Protein AF-A0A956ML57-F1 (afdb_monomer_lite)

Foldseek 3Di:
DDWDQDPVGIDDDDDQADPAAQWAAWDADPVRWIWIDHQQQFIWIADPVPGIDDTDPDGDGWDSPDPTGPHYDDD

pLDDT: mean 96.38, std 2.17, range [83.31, 98.5]

Sequence (75 aa):
MRTVETDAGRTVVEPLASGLVHPWGMALLPDGRLLVTERAGRLRVWSADAGLSEPVPGIPEVWANGQGGLLDVAL

Radius of gyration: 14.36 Å; chains: 1; bounding box: 30×31×32 Å

Secondary structure (DSSP, 8-state):
-EEEEETTEEEEE-------SSEEEEEE-TTS-EEEEETTTEEEEEETTTEEPSPPTTPPP---STT-SS-----

Structure (mmCIF, N/CA/C/O backbone):
data_AF-A0A956ML57-F1
#
_entry.id   AF-A0A956ML57-F1
#
loop_
_atom_site.group_PDB
_atom_site.id
_atom_site.type_symbol
_atom_site.label_atom_id
_atom_site.label_alt_id
_atom_site.label_comp_id
_atom_site.label_asym_id
_atom_site.label_entity_id
_atom_site.label_seq_id
_atom_site.pdbx_PDB_ins_code
_atom_site.Cartn_x
_atom_site.Cartn_y
_atom_site.Cartn_z
_atom_site.occupancy
_atom_site.B_iso_or_equiv
_atom_site.auth_seq_id
_atom_site.auth_comp_id
_atom_site.auth_asym_id
_atom_site.auth_atom_id
_atom_site.pdbx_PDB_model_num
ATOM 1 N N . MET A 1 1 ? -3.225 9.927 15.831 1.00 83.31 1 MET A N 1
ATOM 2 C CA . MET A 1 1 ? -4.554 10.362 15.344 1.00 83.31 1 MET A CA 1
ATOM 3 C C . MET A 1 1 ? -4.630 11.881 15.323 1.00 83.31 1 MET A C 1
ATOM 5 O O . MET A 1 1 ? -4.144 12.508 16.258 1.00 83.31 1 MET A O 1
ATOM 9 N N . ARG A 1 2 ? -5.198 12.475 14.270 1.00 94.06 2 ARG A N 1
ATOM 10 C CA . ARG A 1 2 ? -5.478 13.917 14.186 1.00 94.06 2 ARG A CA 1
ATOM 11 C C . ARG A 1 2 ? -6.881 14.159 13.648 1.00 94.06 2 ARG A C 1
ATOM 13 O O . ARG A 1 2 ? -7.343 13.410 12.793 1.00 94.06 2 ARG A O 1
ATOM 20 N N . THR A 1 3 ? -7.515 15.228 14.101 1.00 96.56 3 THR A N 1
ATOM 21 C CA . THR A 1 3 ? -8.802 15.672 13.566 1.00 96.56 3 THR A CA 1
ATOM 22 C C . THR A 1 3 ? -8.584 16.513 12.310 1.00 96.56 3 THR 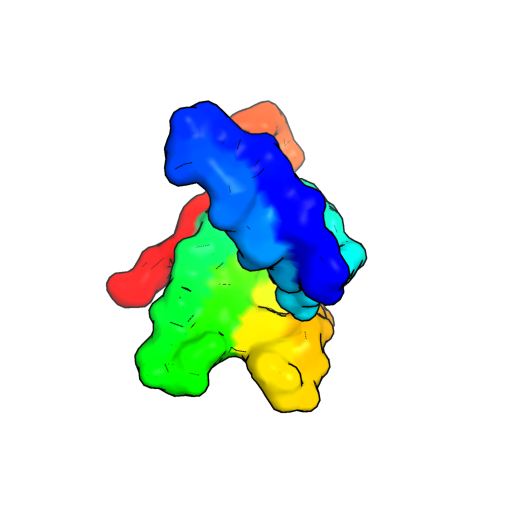A C 1
ATOM 24 O O . THR A 1 3 ? -7.710 17.378 12.294 1.00 96.56 3 THR A O 1
ATOM 27 N N . VAL A 1 4 ? -9.363 16.255 11.262 1.00 97.12 4 VAL A N 1
ATOM 28 C CA . VAL A 1 4 ? -9.333 16.969 9.981 1.00 97.12 4 VAL A CA 1
ATOM 29 C C . VAL A 1 4 ? -10.749 17.437 9.653 1.00 97.12 4 VAL A C 1
ATOM 31 O O . VAL A 1 4 ? -11.700 16.666 9.782 1.00 97.12 4 VAL A O 1
ATOM 34 N N . GLU A 1 5 ? -10.883 18.697 9.245 1.00 97.44 5 GLU A N 1
ATOM 35 C CA . GLU A 1 5 ? -12.133 19.219 8.690 1.00 97.44 5 GLU A CA 1
ATOM 36 C C . GLU A 1 5 ? -12.200 18.899 7.197 1.00 97.44 5 GLU A C 1
ATOM 38 O O . GLU A 1 5 ? -11.220 19.067 6.469 1.00 97.44 5 GLU A O 1
ATOM 43 N N . THR A 1 6 ? -13.357 18.424 6.751 1.00 95.62 6 THR A N 1
ATOM 44 C CA . THR A 1 6 ? -13.657 18.129 5.346 1.00 95.62 6 THR A CA 1
ATOM 45 C C . THR A 1 6 ? -14.999 18.755 4.978 1.00 95.62 6 THR A C 1
ATOM 47 O O . THR A 1 6 ? -15.778 19.098 5.868 1.00 95.62 6 THR A O 1
ATOM 50 N N . ASP A 1 7 ? -15.323 18.842 3.688 1.00 97.06 7 ASP A N 1
ATOM 51 C CA . ASP A 1 7 ? -16.646 19.314 3.243 1.00 97.06 7 ASP A CA 1
ATOM 52 C C . ASP A 1 7 ? -17.796 18.430 3.771 1.00 97.06 7 ASP A C 1
ATOM 54 O O . ASP A 1 7 ? -18.929 18.888 3.908 1.00 97.06 7 ASP A O 1
ATOM 58 N N . ALA A 1 8 ? -17.503 17.170 4.119 1.00 95.44 8 ALA A N 1
ATOM 59 C CA . ALA A 1 8 ? -18.438 16.227 4.733 1.00 95.44 8 ALA A CA 1
ATOM 60 C C . ALA A 1 8 ? -18.485 16.316 6.274 1.00 95.44 8 ALA A C 1
ATOM 62 O O . ALA A 1 8 ? -19.189 15.540 6.921 1.00 95.44 8 ALA A O 1
ATOM 63 N N . GLY A 1 9 ? -17.738 17.248 6.871 1.00 97.06 9 GLY A N 1
ATOM 64 C CA . GLY A 1 9 ? -17.625 17.444 8.311 1.00 97.06 9 GLY A CA 1
ATOM 65 C C . GLY A 1 9 ? -16.309 16.941 8.901 1.00 97.06 9 GLY A C 1
ATOM 66 O O . GLY A 1 9 ? -15.326 16.662 8.206 1.00 97.06 9 GLY A O 1
ATOM 67 N N . ARG A 1 10 ? -16.294 16.856 10.230 1.00 97.50 10 ARG A N 1
ATOM 68 C CA . ARG A 1 10 ? -15.104 16.561 11.024 1.00 97.50 10 ARG A CA 1
ATOM 69 C C . ARG A 1 10 ? -14.829 15.062 11.077 1.00 97.50 10 ARG A C 1
ATOM 71 O O . ARG A 1 1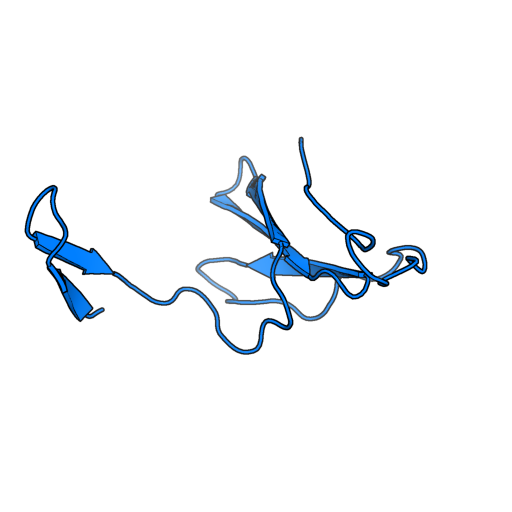0 ? -15.699 14.291 11.473 1.00 97.50 10 ARG A O 1
ATOM 78 N N . THR A 1 11 ? -13.598 14.660 10.774 1.00 97.44 11 THR A N 1
ATOM 79 C CA . THR A 1 11 ? -13.162 13.259 10.855 1.00 97.44 11 THR A CA 1
ATOM 80 C C . THR A 1 11 ? -11.830 13.107 11.585 1.00 97.44 11 THR A C 1
ATOM 82 O O . THR A 1 11 ? -11.063 14.063 11.707 1.00 97.44 11 THR A O 1
ATOM 85 N N . VAL A 1 12 ? -11.548 11.906 12.090 1.00 96.88 12 VAL A N 1
ATOM 86 C CA . VAL A 1 12 ? -10.273 11.556 12.726 1.00 96.88 12 VAL A CA 1
ATOM 87 C C . VAL A 1 12 ? -9.479 10.680 11.770 1.00 96.88 12 VAL A C 1
ATOM 89 O O . VAL A 1 12 ? -9.976 9.674 11.278 1.00 96.88 12 VAL A O 1
ATOM 92 N N . VAL A 1 13 ? -8.230 11.060 11.521 1.00 96.25 13 VAL A N 1
ATOM 93 C CA . VAL A 1 13 ? -7.317 10.342 10.631 1.00 96.25 13 VAL A CA 1
ATOM 94 C C . VAL A 1 13 ? -6.132 9.814 11.427 1.00 96.25 13 VAL A C 1
ATOM 96 O O . VAL A 1 13 ? -5.544 10.517 12.259 1.00 96.25 13 VAL A O 1
ATOM 99 N N . GLU A 1 14 ? -5.747 8.577 11.142 1.00 94.56 14 GLU A N 1
ATOM 100 C CA . GLU A 1 14 ? -4.563 7.930 11.688 1.00 94.56 14 GLU A CA 1
ATOM 101 C C . GLU A 1 14 ? -3.606 7.529 10.558 1.00 94.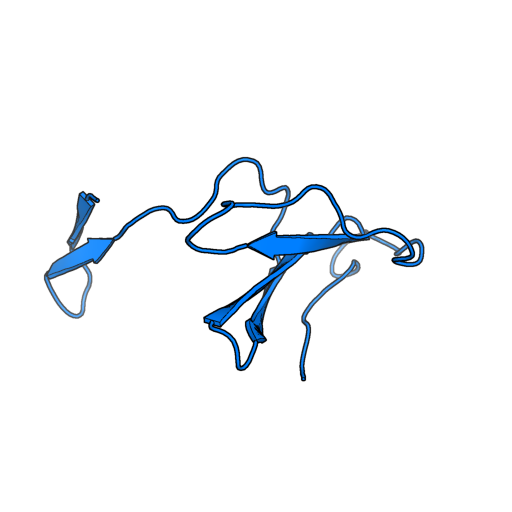56 14 GLU A C 1
ATOM 103 O O . GLU A 1 14 ? -4.020 6.834 9.631 1.00 94.56 14 GLU A O 1
ATOM 108 N N . PRO A 1 15 ? -2.332 7.959 10.596 1.00 93.94 15 PRO A N 1
ATOM 109 C CA . PRO A 1 15 ? -1.322 7.425 9.692 1.00 93.94 15 PRO A CA 1
ATOM 110 C C . PRO A 1 15 ? -1.049 5.955 10.024 1.00 93.94 15 PRO A C 1
ATOM 112 O O . PRO A 1 15 ? -0.557 5.659 11.109 1.00 93.94 15 PRO A O 1
ATOM 115 N N . LEU A 1 16 ? -1.334 5.051 9.085 1.00 94.06 16 LEU A N 1
ATOM 116 C CA . LEU A 1 16 ? -1.042 3.621 9.246 1.00 94.06 16 LEU A CA 1
ATOM 117 C C . LEU A 1 16 ? 0.432 3.296 8.968 1.00 94.06 16 LEU A C 1
ATOM 119 O O . LEU A 1 16 ? 1.032 2.453 9.630 1.00 94.06 16 LEU A O 1
ATOM 123 N N . ALA A 1 17 ? 1.027 3.976 7.987 1.00 95.19 17 ALA A N 1
ATOM 124 C CA . ALA A 1 17 ? 2.400 3.754 7.556 1.00 95.19 17 ALA A CA 1
ATOM 125 C C . ALA A 1 17 ? 3.061 5.058 7.093 1.00 95.19 17 ALA A C 1
ATOM 127 O O . ALA A 1 17 ? 2.394 6.004 6.667 1.00 95.19 17 ALA A O 1
ATOM 128 N N . SER A 1 18 ? 4.390 5.086 7.143 1.00 94.56 18 SER A N 1
ATOM 129 C CA . SER A 1 18 ? 5.240 6.138 6.583 1.00 94.56 18 SER A CA 1
ATOM 130 C C . SER A 1 18 ? 6.383 5.505 5.778 1.00 94.56 18 SER A C 1
ATOM 132 O O . SER A 1 18 ? 6.529 4.285 5.749 1.00 94.56 18 SER A O 1
ATOM 134 N N . GLY A 1 19 ? 7.169 6.315 5.061 1.00 93.81 19 GLY A N 1
ATOM 135 C CA . GLY A 1 19 ? 8.308 5.817 4.273 1.00 93.81 19 GLY A CA 1
ATOM 136 C C . GLY A 1 19 ? 7.943 5.122 2.952 1.00 93.81 19 GLY A C 1
ATOM 137 O O . GLY A 1 19 ? 8.822 4.576 2.289 1.00 93.81 19 GLY A O 1
ATOM 138 N N . LEU A 1 20 ? 6.668 5.162 2.551 1.00 96.94 20 LEU A N 1
ATOM 139 C CA . LEU A 1 20 ? 6.230 4.784 1.207 1.00 96.94 20 LEU A CA 1
ATOM 140 C C . LEU A 1 20 ? 6.740 5.798 0.174 1.00 96.94 20 LEU A C 1
ATOM 142 O O . LEU A 1 20 ? 6.731 7.008 0.399 1.00 96.94 20 LEU A O 1
ATOM 146 N N . VAL A 1 21 ? 7.143 5.304 -0.986 1.00 95.44 21 VAL A N 1
ATOM 147 C CA . VAL A 1 21 ? 7.718 6.064 -2.091 1.00 95.44 21 VAL A CA 1
ATOM 148 C C . VAL A 1 21 ? 6.779 5.969 -3.283 1.00 95.44 21 VAL A C 1
ATOM 150 O O . VAL A 1 21 ? 6.792 4.992 -4.027 1.00 95.44 21 VAL A O 1
ATOM 153 N N . HIS A 1 22 ? 5.999 7.027 -3.497 1.00 96.19 22 HIS A N 1
ATOM 154 C CA . HIS A 1 22 ? 4.963 7.075 -4.535 1.00 96.19 22 HIS A CA 1
ATOM 155 C C . HIS A 1 22 ? 3.977 5.890 -4.431 1.00 96.19 22 HIS A C 1
ATOM 157 O O . HIS A 1 22 ? 3.899 5.092 -5.372 1.00 96.19 22 HIS A O 1
ATOM 163 N N . PRO A 1 23 ? 3.257 5.739 -3.298 1.00 97.06 23 PRO A N 1
ATOM 164 C CA . PRO A 1 23 ? 2.205 4.730 -3.191 1.00 97.06 23 PRO A CA 1
ATOM 165 C C . PRO A 1 23 ? 1.132 4.967 -4.264 1.00 97.06 23 PRO A C 1
ATOM 167 O O . PRO A 1 23 ? 0.806 6.120 -4.555 1.00 97.06 23 PRO A O 1
ATOM 170 N N . TRP A 1 24 ? 0.620 3.891 -4.864 1.00 97.19 24 TRP A N 1
ATOM 171 C CA . TRP A 1 24 ? -0.293 3.948 -6.007 1.00 97.19 24 TRP A CA 1
ATOM 172 C C . TRP A 1 24 ? -1.615 3.227 -5.740 1.00 97.19 24 TRP A C 1
ATOM 174 O O . TRP A 1 24 ? -2.657 3.871 -5.666 1.00 97.19 24 TRP A O 1
ATOM 184 N N . GLY A 1 25 ? -1.573 1.904 -5.603 1.00 97.25 25 GLY A N 1
ATOM 185 C CA . GLY A 1 25 ? -2.735 1.045 -5.398 1.00 97.25 25 GLY A CA 1
ATOM 186 C C . GLY A 1 25 ? -2.761 0.426 -4.010 1.00 97.25 25 GLY A C 1
ATOM 187 O O . GLY A 1 25 ? -1.729 0.321 -3.336 1.00 97.25 25 GLY A O 1
ATOM 188 N N . MET A 1 26 ? -3.953 0.011 -3.587 1.00 97.75 26 MET A N 1
ATOM 189 C CA . MET A 1 26 ? -4.166 -0.648 -2.303 1.00 97.75 26 MET A CA 1
ATOM 190 C C . MET A 1 26 ? -5.270 -1.701 -2.394 1.00 97.75 26 MET A C 1
ATOM 192 O O . MET A 1 26 ? -6.338 -1.423 -2.930 1.00 97.75 26 MET A O 1
ATOM 196 N N . ALA A 1 27 ? -5.049 -2.867 -1.783 1.00 98.38 27 ALA A N 1
ATOM 197 C CA . ALA A 1 27 ? -6.064 -3.913 -1.659 1.00 98.38 27 ALA A CA 1
ATOM 198 C C . ALA A 1 27 ? -6.071 -4.514 -0.250 1.00 98.38 27 ALA A C 1
ATOM 200 O O . ALA A 1 27 ? -5.026 -4.896 0.280 1.00 98.38 27 ALA A O 1
ATOM 201 N N . LEU A 1 28 ? -7.255 -4.604 0.358 1.00 97.56 28 LEU A N 1
ATOM 202 C CA . LEU A 1 28 ? -7.449 -5.259 1.652 1.00 97.56 28 LEU A CA 1
ATOM 203 C C . LEU A 1 28 ? -7.514 -6.773 1.464 1.00 97.56 28 LEU A C 1
ATOM 205 O O . LEU A 1 28 ? -8.348 -7.269 0.711 1.00 97.56 28 LEU A O 1
ATOM 209 N N . LEU A 1 29 ? -6.660 -7.501 2.176 1.00 97.81 29 LEU A N 1
ATOM 210 C CA . LEU A 1 29 ? -6.701 -8.956 2.238 1.00 97.81 29 LEU A CA 1
ATOM 211 C C . LEU A 1 29 ? -7.810 -9.429 3.200 1.00 97.81 29 LEU A C 1
ATOM 213 O O . LEU A 1 29 ? -8.142 -8.714 4.151 1.00 97.81 29 LEU A O 1
ATOM 217 N N . PRO A 1 30 ? -8.353 -10.651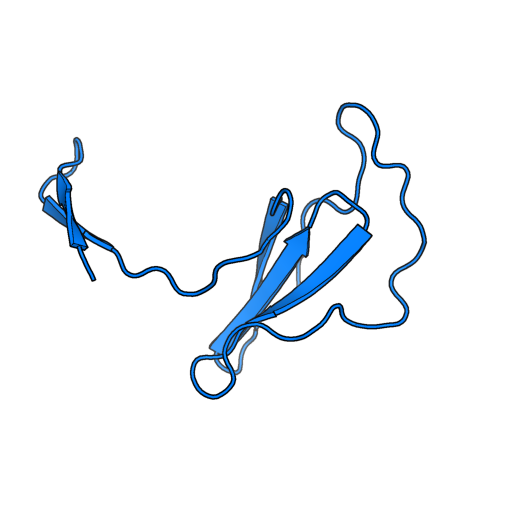 3.021 1.00 97.50 30 PRO A N 1
ATOM 218 C CA . PRO A 1 30 ? -9.405 -11.193 3.892 1.00 97.50 30 PRO A CA 1
ATOM 219 C C . PRO A 1 30 ? -9.025 -11.307 5.376 1.00 97.50 30 PRO A C 1
ATOM 221 O O . PRO A 1 30 ? -9.903 -11.360 6.231 1.00 97.50 30 PRO A O 1
ATOM 224 N N . ASP A 1 31 ? -7.727 -11.352 5.684 1.00 96.62 31 ASP A N 1
ATOM 225 C CA . ASP A 1 31 ? -7.189 -11.419 7.047 1.00 96.62 31 ASP A CA 1
ATOM 226 C C . ASP A 1 31 ? -6.921 -10.036 7.671 1.00 96.62 31 ASP A C 1
ATOM 228 O O . ASP A 1 31 ? -6.347 -9.943 8.754 1.00 96.62 31 ASP A O 1
ATOM 232 N N . GLY A 1 32 ? -7.340 -8.955 7.003 1.00 95.88 32 GLY A N 1
ATOM 233 C CA . GLY A 1 32 ? -7.213 -7.583 7.494 1.00 95.88 32 GLY A CA 1
ATOM 234 C C . GLY A 1 32 ? -5.870 -6.917 7.193 1.00 95.88 32 GLY A C 1
ATOM 235 O O . GLY A 1 32 ? -5.686 -5.748 7.536 1.00 95.88 32 GLY A O 1
ATOM 236 N N . ARG A 1 33 ? -4.935 -7.609 6.530 1.00 98.06 33 ARG A N 1
ATOM 237 C CA . ARG A 1 33 ? -3.712 -6.979 6.011 1.00 98.06 33 ARG A CA 1
ATOM 238 C C . ARG A 1 33 ? -4.020 -6.099 4.801 1.00 98.06 33 ARG A C 1
ATOM 240 O O . ARG A 1 33 ? -5.008 -6.299 4.098 1.00 98.06 33 ARG A O 1
ATOM 247 N N . LEU A 1 34 ? -3.143 -5.139 4.528 1.00 98.00 34 LEU A N 1
ATOM 248 C CA . LEU A 1 34 ? -3.254 -4.223 3.395 1.00 98.00 34 LEU A CA 1
ATOM 249 C C . LEU A 1 34 ? -2.070 -4.422 2.447 1.00 98.00 34 LEU A C 1
ATOM 251 O O . LEU A 1 34 ? -0.918 -4.268 2.849 1.00 98.00 34 LEU A O 1
ATOM 255 N N . LEU A 1 35 ? -2.347 -4.730 1.185 1.00 98.38 35 LEU A N 1
ATOM 256 C CA . LEU A 1 35 ? -1.368 -4.606 0.111 1.00 98.38 35 LEU A CA 1
ATOM 257 C C . LEU A 1 35 ? -1.255 -3.140 -0.296 1.00 98.38 35 LEU A C 1
ATOM 259 O O . LEU A 1 35 ? -2.273 -2.469 -0.446 1.00 98.38 35 LEU A O 1
ATOM 263 N N . VAL A 1 36 ? -0.032 -2.664 -0.513 1.00 98.50 36 VAL A N 1
ATOM 264 C CA . VAL A 1 36 ? 0.246 -1.324 -1.042 1.00 98.50 36 VAL A CA 1
ATOM 265 C C . VAL A 1 36 ? 1.267 -1.443 -2.162 1.00 98.50 36 VAL A C 1
ATOM 267 O O . VAL A 1 36 ? 2.363 -1.962 -1.944 1.00 98.50 36 VAL A O 1
ATOM 270 N N . THR A 1 37 ? 0.943 -0.956 -3.355 1.00 98.50 37 THR A N 1
ATOM 271 C CA . THR A 1 37 ? 1.918 -0.850 -4.446 1.00 98.50 37 THR A CA 1
ATOM 272 C C . THR A 1 37 ? 2.601 0.512 -4.417 1.00 98.50 37 THR A C 1
ATOM 274 O O . THR A 1 37 ? 1.988 1.544 -4.156 1.00 98.50 37 THR A O 1
ATOM 277 N N . GLU A 1 38 ? 3.899 0.527 -4.686 1.00 98.19 38 GLU A N 1
ATOM 278 C CA . GLU A 1 38 ? 4.707 1.719 -4.902 1.00 98.19 38 GLU A CA 1
ATOM 279 C C . GLU A 1 38 ? 5.077 1.768 -6.387 1.00 98.19 38 GLU A C 1
ATOM 281 O O . GLU A 1 38 ? 5.615 0.795 -6.930 1.00 98.19 38 GLU A O 1
ATOM 286 N N . ARG A 1 39 ? 4.857 2.917 -7.038 1.00 97.50 39 ARG A N 1
ATOM 287 C CA . ARG A 1 39 ? 5.004 3.093 -8.497 1.00 97.50 39 ARG A CA 1
ATOM 288 C C . ARG A 1 39 ? 6.332 2.572 -9.052 1.00 97.50 39 ARG A C 1
ATOM 290 O O . ARG A 1 39 ? 6.385 2.082 -10.175 1.00 97.50 39 ARG A O 1
ATOM 297 N N . ALA A 1 40 ? 7.395 2.663 -8.255 1.00 96.56 40 ALA A N 1
ATOM 298 C CA . ALA A 1 40 ? 8.745 2.221 -8.599 1.00 96.56 40 ALA A CA 1
ATOM 299 C C . ALA A 1 40 ? 8.925 0.690 -8.705 1.00 96.56 40 ALA A C 1
ATOM 301 O O . ALA A 1 40 ? 10.055 0.247 -8.879 1.00 96.56 40 ALA A O 1
ATOM 302 N N . GLY A 1 41 ? 7.867 -0.118 -8.577 1.00 97.62 41 GLY A N 1
ATOM 303 C CA . GLY A 1 41 ? 7.969 -1.577 -8.701 1.00 97.62 41 GLY A CA 1
ATOM 304 C C . GLY A 1 41 ? 8.080 -2.315 -7.375 1.00 97.62 41 GLY A C 1
ATOM 305 O O . GLY A 1 41 ? 8.667 -3.389 -7.331 1.00 97.62 41 GLY A O 1
ATOM 306 N N . ARG A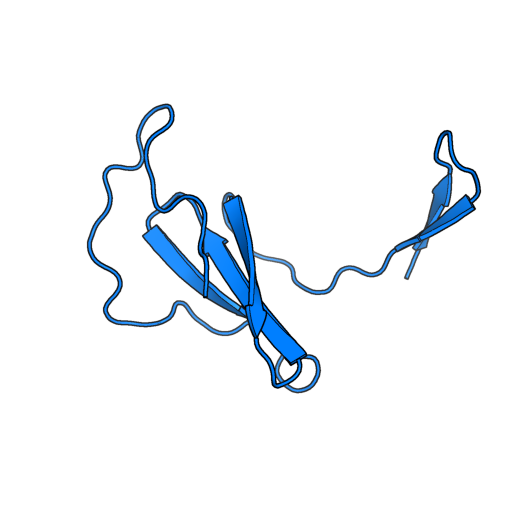 1 42 ? 7.560 -1.751 -6.278 1.00 98.12 42 ARG A N 1
ATOM 307 C CA . ARG A 1 42 ? 7.577 -2.421 -4.967 1.00 98.12 42 ARG A CA 1
ATOM 308 C C . ARG A 1 42 ? 6.164 -2.717 -4.501 1.00 98.12 42 ARG A C 1
ATOM 310 O O . ARG A 1 42 ? 5.308 -1.843 -4.535 1.00 98.12 42 ARG A O 1
ATOM 317 N N . LEU A 1 43 ? 5.943 -3.934 -4.024 1.00 98.38 43 LEU A N 1
ATOM 318 C CA . LEU A 1 43 ? 4.750 -4.301 -3.271 1.00 98.38 43 LEU A CA 1
ATOM 319 C C . LEU A 1 43 ? 5.114 -4.336 -1.787 1.00 98.38 43 LEU A C 1
ATOM 321 O O . LEU A 1 43 ? 6.158 -4.872 -1.417 1.00 98.38 43 LEU A O 1
ATOM 325 N N . ARG A 1 44 ? 4.264 -3.768 -0.939 1.00 98.31 44 ARG A N 1
ATOM 326 C CA . ARG A 1 44 ? 4.408 -3.752 0.518 1.00 98.31 44 ARG A CA 1
ATOM 327 C C . ARG A 1 44 ? 3.182 -4.388 1.149 1.00 98.31 44 ARG A C 1
ATOM 329 O O . ARG A 1 44 ? 2.087 -4.310 0.593 1.00 98.31 44 ARG A O 1
ATOM 336 N N . VAL A 1 45 ? 3.366 -4.980 2.321 1.00 98.25 45 VAL A N 1
ATOM 337 C CA . VAL A 1 45 ? 2.269 -5.461 3.157 1.00 98.25 45 VAL A CA 1
ATOM 338 C C . VAL A 1 45 ? 2.267 -4.644 4.433 1.00 98.25 45 VAL A C 1
ATOM 340 O O . VAL A 1 45 ? 3.288 -4.531 5.103 1.00 98.25 45 VAL A O 1
ATOM 343 N N . TRP A 1 46 ? 1.123 -4.070 4.769 1.00 98.38 46 TRP A N 1
ATOM 344 C CA . TRP A 1 46 ? 0.893 -3.470 6.069 1.00 98.38 46 TRP A CA 1
ATOM 345 C C . TRP A 1 46 ? -0.025 -4.357 6.909 1.00 98.38 46 TRP A C 1
ATOM 347 O O . TRP A 1 4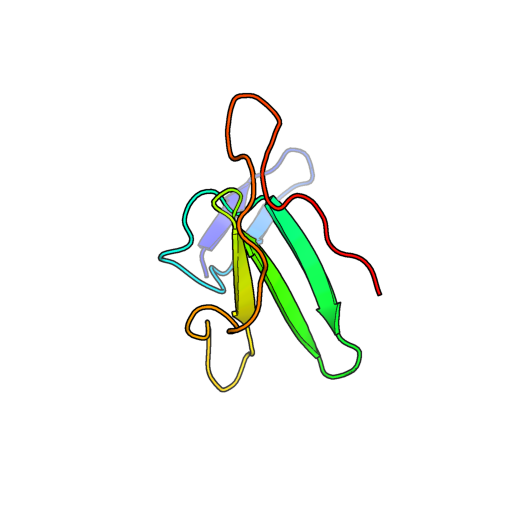6 ? -0.941 -5.001 6.391 1.00 98.38 46 TRP A O 1
ATOM 357 N N . SER A 1 47 ? 0.222 -4.378 8.212 1.00 97.81 47 SER A N 1
ATOM 358 C CA . SER A 1 47 ? -0.594 -5.075 9.204 1.00 97.81 47 SER A CA 1
ATOM 359 C C . SER A 1 47 ? -0.627 -4.282 10.510 1.00 97.81 47 SER A C 1
ATOM 361 O O . SER A 1 47 ? 0.297 -3.520 10.796 1.00 97.81 47 SER A O 1
ATOM 363 N N . ALA A 1 48 ? -1.683 -4.449 11.306 1.00 95.69 48 ALA A N 1
ATOM 364 C CA . ALA A 1 48 ? -1.824 -3.731 12.573 1.00 95.69 48 ALA A CA 1
ATOM 365 C C . ALA A 1 48 ? -0.799 -4.177 13.635 1.00 95.69 48 ALA A C 1
ATOM 367 O O . ALA A 1 48 ? -0.451 -3.397 14.516 1.00 95.69 48 ALA A O 1
ATOM 368 N N . ASP A 1 49 ? -0.321 -5.419 13.554 1.00 96.00 49 ASP A N 1
ATOM 369 C CA . ASP A 1 49 ? 0.618 -6.037 14.491 1.00 96.00 49 ASP A CA 1
ATOM 370 C C . ASP A 1 49 ? 2.086 -5.778 14.129 1.00 96.00 49 ASP A C 1
ATOM 372 O O . ASP A 1 49 ? 2.895 -5.547 15.027 1.00 96.00 49 ASP A O 1
ATOM 376 N N . ALA A 1 50 ? 2.436 -5.780 12.837 1.00 96.25 50 ALA A N 1
ATOM 377 C CA . ALA A 1 50 ? 3.826 -5.629 12.392 1.00 96.25 50 ALA A CA 1
ATOM 378 C C . ALA A 1 50 ? 4.126 -4.306 11.664 1.00 96.25 50 ALA A C 1
ATOM 380 O O . ALA A 1 50 ? 5.286 -4.012 11.374 1.00 96.25 50 ALA A O 1
ATOM 381 N N . GLY A 1 51 ? 3.113 -3.490 11.362 1.00 96.81 51 GLY A N 1
ATOM 382 C CA . GLY A 1 51 ? 3.280 -2.273 10.572 1.00 96.81 51 GLY A CA 1
ATOM 383 C C . GLY A 1 51 ? 3.606 -2.572 9.107 1.00 96.81 51 GLY A C 1
ATOM 384 O O . GLY A 1 51 ? 3.125 -3.557 8.544 1.00 96.81 51 GLY A O 1
ATOM 385 N N . LEU A 1 52 ? 4.385 -1.691 8.467 1.00 98.00 52 LEU A N 1
ATOM 386 C CA . LEU A 1 52 ? 4.755 -1.801 7.052 1.00 98.00 52 LEU A CA 1
ATOM 387 C C . LEU A 1 52 ? 5.966 -2.729 6.872 1.00 98.00 52 LEU A C 1
ATOM 389 O O . LEU A 1 52 ? 7.032 -2.472 7.425 1.00 98.00 52 LEU A O 1
ATOM 393 N N . SER A 1 53 ? 5.821 -3.764 6.048 1.00 97.94 53 SER A N 1
ATOM 394 C CA . SER A 1 53 ? 6.888 -4.713 5.719 1.00 97.94 53 SER A CA 1
ATOM 395 C C . SER A 1 53 ? 8.005 -4.078 4.889 1.00 97.94 53 SER A C 1
ATOM 397 O O . SER A 1 53 ? 7.813 -3.032 4.272 1.00 97.94 53 SER A O 1
ATOM 399 N N . GLU A 1 54 ? 9.139 -4.763 4.747 1.00 97.62 54 GLU A N 1
ATOM 400 C CA . GLU A 1 54 ? 10.051 -4.555 3.611 1.00 97.62 54 GLU A CA 1
ATOM 401 C C . GLU A 1 54 ? 9.360 -4.882 2.267 1.00 97.62 54 GLU A C 1
ATOM 403 O O . GLU A 1 54 ? 8.288 -5.506 2.265 1.00 97.62 54 GLU A O 1
ATOM 408 N N . PRO A 1 55 ? 9.917 -4.462 1.114 1.00 97.81 55 PRO A N 1
ATOM 409 C CA . PRO A 1 55 ? 9.402 -4.857 -0.193 1.00 97.81 55 PRO A CA 1
ATOM 410 C C . PRO A 1 55 ? 9.272 -6.374 -0.334 1.00 97.81 55 PRO A C 1
ATOM 412 O O . PRO A 1 55 ? 10.210 -7.122 -0.055 1.00 97.81 55 PRO A O 1
ATOM 415 N N . VAL A 1 56 ? 8.106 -6.823 -0.797 1.00 97.81 56 VAL A N 1
ATOM 416 C CA . VAL A 1 56 ? 7.862 -8.226 -1.129 1.00 97.81 56 VAL A CA 1
ATOM 417 C C . VAL A 1 56 ? 8.814 -8.629 -2.264 1.00 97.81 56 VAL A C 1
ATOM 419 O O . VAL A 1 56 ? 8.876 -7.926 -3.278 1.00 97.81 56 VAL A O 1
ATOM 422 N N . PRO A 1 57 ? 9.575 -9.728 -2.122 1.00 97.44 57 PRO A N 1
ATOM 423 C CA . PRO A 1 57 ? 10.505 -10.168 -3.153 1.00 97.44 57 PRO A CA 1
ATOM 424 C C . PRO A 1 57 ? 9.771 -10.762 -4.362 1.00 97.44 57 PRO A C 1
ATOM 426 O O . PRO A 1 57 ? 8.628 -11.201 -4.267 1.00 97.44 57 PRO A O 1
ATOM 429 N N . GLY A 1 58 ? 10.460 -10.825 -5.504 1.00 96.06 58 GLY A N 1
ATOM 430 C CA . GLY A 1 58 ? 9.943 -11.476 -6.714 1.00 96.06 58 GLY A CA 1
ATOM 431 C C . GLY A 1 58 ? 8.998 -10.620 -7.559 1.00 96.06 58 GLY A C 1
ATOM 432 O O . GLY A 1 58 ? 8.462 -11.118 -8.545 1.00 96.06 58 GLY A O 1
ATOM 433 N N . ILE A 1 59 ? 8.817 -9.340 -7.217 1.00 96.00 59 ILE A N 1
ATOM 434 C CA . ILE A 1 59 ? 8.138 -8.384 -8.095 1.00 96.00 59 ILE A CA 1
ATOM 435 C C . ILE A 1 59 ? 9.033 -8.113 -9.318 1.00 96.00 59 ILE A C 1
ATOM 437 O O . ILE A 1 59 ? 10.199 -7.753 -9.132 1.00 96.00 59 ILE A O 1
ATOM 441 N N . PRO A 1 60 ? 8.532 -8.301 -10.554 1.00 92.81 60 PRO A N 1
ATOM 442 C CA . PRO A 1 60 ? 9.299 -8.011 -11.761 1.00 92.81 60 PRO A CA 1
ATOM 443 C C . PRO A 1 60 ? 9.704 -6.539 -11.854 1.00 92.81 60 PRO A C 1
ATOM 445 O O . PRO A 1 60 ? 9.013 -5.657 -11.340 1.00 92.81 60 PRO A O 1
ATOM 448 N N . GLU A 1 61 ? 10.793 -6.265 -12.572 1.00 95.56 61 GLU A N 1
ATOM 449 C CA . GLU A 1 61 ? 11.150 -4.895 -12.933 1.00 95.56 61 GLU A CA 1
ATOM 450 C C . GLU A 1 61 ? 10.018 -4.251 -13.747 1.00 95.56 61 GLU A C 1
ATOM 452 O O . GLU A 1 61 ? 9.443 -4.869 -14.647 1.00 95.56 61 GLU A O 1
ATOM 457 N N . VAL A 1 62 ? 9.695 -2.999 -13.425 1.00 96.44 62 VAL A N 1
ATOM 458 C CA . VAL A 1 62 ? 8.639 -2.235 -14.095 1.00 96.44 62 VAL A CA 1
ATOM 459 C C . VAL A 1 62 ? 9.219 -1.021 -14.798 1.00 96.44 62 VAL A C 1
ATOM 461 O O . VAL A 1 62 ? 10.166 -0.390 -14.332 1.00 96.44 62 VAL A O 1
ATOM 464 N N . TRP A 1 63 ? 8.578 -0.615 -15.888 1.00 96.38 63 TRP A N 1
ATOM 465 C CA . TRP A 1 63 ? 8.887 0.653 -16.536 1.00 96.38 63 TRP A CA 1
ATOM 466 C C . TRP A 1 63 ? 8.209 1.824 -15.805 1.00 96.38 63 TRP A C 1
ATOM 468 O O . TRP A 1 63 ? 7.074 2.197 -16.105 1.00 96.38 63 TRP A O 1
ATOM 478 N N . ALA A 1 64 ? 8.901 2.413 -14.825 1.00 96.31 64 ALA A N 1
ATOM 479 C CA . ALA A 1 64 ? 8.388 3.508 -13.993 1.00 96.31 64 ALA A CA 1
ATOM 480 C C . ALA A 1 64 ? 8.646 4.909 -14.594 1.00 96.31 64 ALA A C 1
ATOM 482 O O . ALA A 1 64 ? 9.333 5.745 -14.001 1.00 96.31 64 ALA A O 1
ATOM 483 N N . ASN A 1 65 ? 8.089 5.197 -15.774 1.00 95.81 65 ASN A N 1
ATOM 484 C CA . ASN A 1 65 ? 8.204 6.505 -16.432 1.00 95.81 65 ASN A CA 1
ATOM 485 C C . ASN A 1 65 ? 6.835 7.059 -16.849 1.00 95.81 65 ASN A C 1
ATOM 487 O O . ASN A 1 65 ? 5.966 6.309 -17.289 1.00 95.81 65 ASN A O 1
ATOM 491 N N . GLY A 1 66 ? 6.633 8.374 -16.708 1.00 93.19 66 GLY A N 1
ATOM 492 C CA . GLY A 1 66 ? 5.334 9.000 -16.961 1.00 93.19 66 GLY A CA 1
ATOM 493 C C . GLY A 1 66 ? 4.233 8.351 -16.116 1.00 93.19 66 GLY A C 1
ATOM 494 O O . GLY A 1 66 ? 4.332 8.326 -14.890 1.00 93.19 66 GLY A O 1
ATOM 495 N N . GLN A 1 67 ? 3.223 7.795 -16.788 1.00 93.06 67 GLN A N 1
ATOM 496 C CA . GLN A 1 67 ? 2.104 7.068 -16.171 1.00 93.06 67 GLN A CA 1
ATOM 497 C C . GLN A 1 67 ? 2.371 5.559 -15.984 1.00 93.06 67 GLN A C 1
ATOM 499 O O . GLN A 1 67 ? 1.471 4.816 -15.611 1.00 93.06 67 GLN A O 1
ATOM 504 N N . GLY A 1 68 ? 3.590 5.091 -16.266 1.00 95.75 68 GLY A N 1
ATOM 505 C CA . GLY A 1 68 ? 4.007 3.707 -16.048 1.00 95.75 68 GLY A CA 1
ATOM 506 C C . GLY A 1 68 ? 4.522 3.444 -14.630 1.00 95.75 68 GLY A C 1
ATOM 507 O O . GLY A 1 68 ? 4.952 4.362 -13.918 1.00 95.75 68 GLY A O 1
ATOM 508 N N . GLY A 1 69 ? 4.502 2.169 -14.238 1.00 97.19 69 GLY A N 1
ATOM 509 C CA . GLY A 1 69 ? 5.000 1.670 -12.959 1.00 97.19 69 GLY A CA 1
ATOM 510 C C . GLY A 1 69 ? 4.258 0.414 -12.504 1.00 97.19 69 GLY A C 1
ATOM 511 O O . GLY A 1 69 ? 3.498 -0.179 -13.270 1.00 97.19 69 GLY A O 1
ATOM 512 N N . LEU A 1 70 ? 4.452 0.036 -11.241 1.00 97.75 70 LEU A N 1
ATOM 513 C CA . LEU A 1 70 ? 3.560 -0.908 -10.568 1.00 97.75 70 LEU A CA 1
ATOM 514 C C . LEU A 1 70 ? 2.344 -0.132 -10.063 1.00 97.75 70 LEU A C 1
ATOM 516 O O . LEU A 1 70 ? 2.438 0.608 -9.084 1.00 97.75 70 LEU A O 1
ATOM 520 N N . LEU A 1 71 ? 1.249 -0.243 -10.811 1.00 96.44 71 LEU A N 1
ATOM 521 C CA . LEU A 1 71 ? 0.027 0.520 -10.589 1.00 96.44 71 LEU A CA 1
ATOM 522 C C . LEU A 1 71 ? -0.884 -0.215 -9.598 1.00 96.44 71 LEU A C 1
ATOM 524 O O . LEU A 1 71 ? -0.422 -0.656 -8.549 1.00 96.44 71 LEU A O 1
ATOM 528 N N . ASP A 1 72 ? -2.176 -0.312 -9.894 1.00 96.62 72 ASP A N 1
ATOM 529 C CA . ASP A 1 72 ? -3.140 -0.905 -8.977 1.00 96.62 72 ASP A CA 1
ATOM 530 C C . ASP A 1 72 ? -2.960 -2.422 -8.791 1.00 96.62 72 ASP A C 1
ATOM 532 O O . ASP A 1 72 ? -2.310 -3.098 -9.593 1.00 96.62 72 ASP A O 1
ATOM 536 N N . VAL A 1 73 ? -3.548 -2.948 -7.717 1.00 96.44 73 VAL A N 1
ATOM 537 C CA . VAL A 1 73 ? -3.560 -4.371 -7.366 1.00 96.44 73 VAL A CA 1
ATOM 538 C C . VAL A 1 73 ? -4.985 -4.803 -7.018 1.00 96.44 73 VAL A C 1
ATOM 540 O O . VAL A 1 73 ? -5.698 -4.099 -6.312 1.00 96.44 73 VAL A O 1
ATOM 543 N N . ALA A 1 74 ? -5.393 -5.977 -7.500 1.00 94.50 74 ALA A N 1
ATOM 544 C CA . ALA A 1 74 ? -6.707 -6.566 -7.247 1.00 94.50 74 ALA A CA 1
ATOM 545 C C . ALA A 1 74 ? -6.568 -8.033 -6.809 1.00 94.50 74 ALA A C 1
ATOM 547 O O . ALA A 1 74 ? -5.540 -8.662 -7.077 1.00 94.50 74 ALA A O 1
ATOM 548 N N . LEU A 1 75 ? -7.594 -8.545 -6.124 1.00 90.88 75 LEU A N 1
ATOM 549 C CA . LEU A 1 75 ? -7.683 -9.912 -5.593 1.00 90.88 75 LEU A CA 1
ATOM 550 C C . LEU A 1 75 ? -8.656 -10.770 -6.401 1.00 90.88 75 LEU A C 1
ATOM 552 O O . LEU A 1 75 ? -9.677 -10.209 -6.862 1.00 90.88 75 LEU A O 1
#